Protein AF-A0A2M7T1T7-F1 (afdb_monomer_lite)

Radius of gyration: 19.12 Å; chains: 1; bounding box: 38×21×51 Å

Sequence (61 aa):
MVPNIKENARNRKKPKRGGKRLFDEEIYDERFRTIERVFAWEDKFKRLLIRFEHISLHHFG

pLDDT: mean 87.8, std 6.93, range [55.62, 96.88]

Structure (mmCIF, N/CA/C/O backbone):
data_AF-A0A2M7T1T7-F1
#
_entry.id   AF-A0A2M7T1T7-F1
#
loop_
_atom_site.group_PDB
_atom_site.id
_atom_site.type_symbol
_atom_site.label_atom_id
_atom_site.label_alt_id
_atom_site.label_comp_id
_atom_site.label_asym_id
_atom_site.label_entity_id
_atom_site.label_seq_id
_atom_site.pdbx_PDB_ins_code
_atom_site.Cartn_x
_atom_site.Cartn_y
_atom_site.Cartn_z
_atom_site.occupancy
_atom_site.B_iso_or_equiv
_atom_site.auth_seq_id
_atom_site.auth_comp_id
_atom_site.auth_asym_id
_atom_site.auth_atom_id
_atom_site.pdbx_PDB_model_num
ATOM 1 N N . MET A 1 1 ? -14.587 9.343 3.352 1.00 72.44 1 MET A N 1
ATOM 2 C CA . MET A 1 1 ? -14.490 7.866 3.340 1.00 72.44 1 MET A CA 1
ATOM 3 C C . MET A 1 1 ? -13.806 7.421 4.627 1.00 72.44 1 MET A C 1
ATOM 5 O O . MET A 1 1 ? -12.805 8.032 4.983 1.00 72.44 1 MET A O 1
ATOM 9 N N . VAL A 1 2 ? -14.350 6.436 5.350 1.00 78.88 2 VAL A N 1
ATOM 10 C CA . VAL A 1 2 ? -13.718 5.905 6.573 1.00 78.88 2 VAL A CA 1
ATOM 11 C C . VAL A 1 2 ? -12.915 4.652 6.212 1.00 78.88 2 VAL A C 1
ATOM 13 O O . VAL A 1 2 ? -13.482 3.745 5.609 1.00 78.88 2 VAL A O 1
ATOM 16 N N . PRO A 1 3 ? -11.610 4.586 6.527 1.00 80.06 3 PRO A N 1
ATOM 17 C CA . PRO A 1 3 ? -10.788 3.438 6.168 1.00 80.06 3 PRO A CA 1
ATOM 18 C C . PRO A 1 3 ? -11.020 2.251 7.115 1.00 80.06 3 PRO A C 1
ATOM 20 O O . PRO A 1 3 ? -10.884 2.395 8.330 1.00 80.06 3 PRO A O 1
ATOM 23 N N . ASN A 1 4 ? -11.281 1.070 6.547 1.00 88.12 4 ASN A N 1
ATOM 24 C CA . ASN A 1 4 ? -11.285 -0.206 7.264 1.00 88.12 4 ASN A CA 1
ATOM 25 C C . ASN A 1 4 ? -9.842 -0.729 7.386 1.00 88.12 4 ASN A C 1
ATOM 27 O O . ASN A 1 4 ? -9.365 -1.453 6.517 1.00 88.12 4 ASN A O 1
ATOM 31 N N . ILE A 1 5 ? -9.093 -0.274 8.396 1.00 86.25 5 ILE A N 1
ATOM 32 C CA . ILE A 1 5 ? -7.679 -0.645 8.584 1.00 86.25 5 ILE A CA 1
ATOM 33 C C . ILE A 1 5 ? -7.449 -1.114 10.017 1.00 86.25 5 ILE A C 1
ATOM 35 O O . ILE A 1 5 ? -7.682 -0.362 10.972 1.00 86.25 5 ILE A O 1
ATOM 39 N N . LYS A 1 6 ? -6.897 -2.327 10.147 1.00 85.88 6 LYS A N 1
ATOM 40 C CA . LYS A 1 6 ? -6.510 -2.923 11.429 1.00 85.88 6 LYS A CA 1
ATOM 41 C C . LYS A 1 6 ? -5.509 -2.043 12.179 1.00 85.88 6 LYS A C 1
ATOM 43 O O . LYS A 1 6 ? -4.610 -1.430 11.601 1.00 85.88 6 LYS A O 1
ATOM 48 N N . GLU A 1 7 ? -5.648 -1.972 13.499 1.00 85.19 7 GLU A N 1
ATOM 49 C CA . GLU A 1 7 ? -4.690 -1.250 14.331 1.00 85.19 7 GLU A CA 1
ATOM 50 C C . GLU A 1 7 ? -3.335 -1.976 14.386 1.00 85.19 7 GLU A C 1
ATOM 52 O O . GLU A 1 7 ? -3.260 -3.168 14.679 1.00 85.19 7 GLU A O 1
ATOM 57 N N . ASN A 1 8 ? -2.244 -1.241 14.151 1.00 87.12 8 ASN A N 1
ATOM 58 C CA . ASN A 1 8 ? -0.892 -1.765 14.326 1.00 87.12 8 ASN A CA 1
ATOM 59 C C . ASN A 1 8 ? -0.460 -1.692 15.804 1.00 87.12 8 ASN A C 1
ATOM 61 O O . ASN A 1 8 ? -0.194 -0.604 16.323 1.00 87.12 8 ASN A O 1
ATOM 65 N N . ALA A 1 9 ? -0.339 -2.854 16.450 1.00 86.88 9 ALA A N 1
ATOM 66 C CA . ALA A 1 9 ? 0.059 -2.988 17.853 1.00 86.88 9 ALA A CA 1
ATOM 67 C C . ALA A 1 9 ? 1.580 -3.123 18.081 1.00 86.88 9 ALA A C 1
ATOM 69 O O . ALA A 1 9 ? 2.029 -3.064 19.224 1.00 86.88 9 ALA A O 1
ATOM 70 N N . ARG A 1 10 ? 2.390 -3.283 17.021 1.00 86.50 10 ARG A N 1
ATOM 71 C CA . ARG A 1 10 ? 3.781 -3.779 17.108 1.00 86.50 10 ARG A CA 1
ATOM 72 C C . ARG A 1 10 ? 4.694 -2.981 18.053 1.00 86.50 10 ARG A C 1
ATOM 74 O O . ARG A 1 10 ? 5.565 -3.568 18.677 1.00 86.50 10 ARG A O 1
ATOM 81 N N . ASN A 1 11 ? 4.462 -1.675 18.206 1.00 88.69 11 ASN A N 1
ATOM 82 C CA . ASN A 1 11 ? 5.292 -0.785 19.031 1.00 88.69 11 ASN A 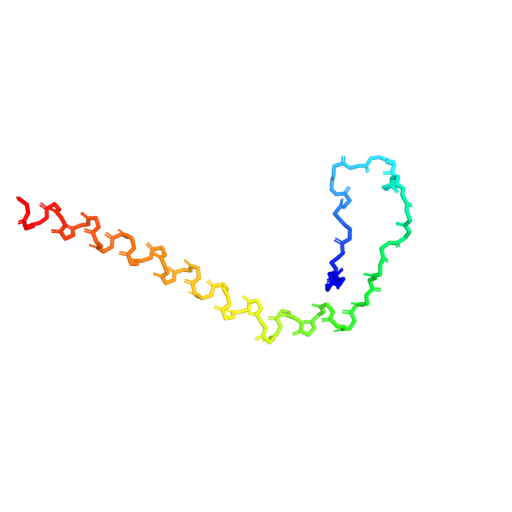CA 1
ATOM 83 C C . ASN A 1 11 ? 4.523 -0.145 20.203 1.00 88.69 11 ASN A C 1
ATOM 85 O O . ASN A 1 11 ? 4.856 0.964 20.628 1.00 88.69 11 ASN A O 1
ATOM 89 N N . ARG A 1 12 ? 3.465 -0.787 20.725 1.00 85.31 12 ARG A N 1
ATOM 90 C CA . ARG A 1 12 ? 2.633 -0.203 21.792 1.00 85.31 12 ARG A CA 1
ATOM 91 C C . ARG A 1 12 ? 2.424 -1.123 22.989 1.00 85.31 12 ARG A C 1
ATOM 93 O O . ARG A 1 12 ? 1.960 -2.242 22.852 1.00 85.31 12 ARG A O 1
ATOM 100 N N . LYS A 1 13 ? 2.681 -0.578 24.186 1.00 86.06 13 LYS A N 1
ATOM 101 C CA . LYS A 1 13 ? 2.361 -1.209 25.484 1.00 86.06 13 LYS A CA 1
ATOM 102 C C . LYS A 1 13 ? 0.946 -0.889 25.988 1.00 86.06 13 LYS A C 1
ATOM 104 O O . LYS A 1 13 ? 0.483 -1.496 26.943 1.00 86.06 13 LYS A O 1
ATOM 109 N N . LYS A 1 14 ? 0.290 0.118 25.405 1.00 88.31 14 LYS A N 1
ATOM 110 C CA . LYS A 1 14 ? -1.038 0.611 25.802 1.00 88.31 14 LYS A CA 1
ATOM 111 C C . LYS A 1 14 ? -1.927 0.734 24.562 1.00 88.31 14 LYS A C 1
ATOM 113 O O . LYS A 1 14 ? -1.383 1.034 23.493 1.00 88.31 14 LYS A O 1
ATOM 118 N N . PRO A 1 15 ? -3.255 0.552 24.692 1.00 85.19 15 PRO A N 1
ATOM 119 C CA . PRO A 1 15 ? -4.181 0.724 23.575 1.00 85.19 15 PRO A CA 1
ATOM 120 C C . PRO A 1 15 ? -4.097 2.140 22.993 1.00 85.19 15 PRO A C 1
ATOM 122 O O . PRO A 1 15 ? -3.727 3.098 23.689 1.00 85.19 15 PRO A O 1
ATOM 125 N N . LYS A 1 16 ? -4.431 2.295 21.704 1.00 84.69 16 LYS A N 1
ATOM 126 C CA . LYS A 1 16 ? -4.516 3.620 21.082 1.00 84.69 16 LYS A CA 1
ATOM 127 C C . LYS A 1 16 ? -5.520 4.487 21.817 1.00 84.69 16 LYS A C 1
ATOM 129 O O . LYS A 1 16 ? -6.680 4.130 21.957 1.00 84.69 16 LYS A O 1
ATOM 134 N N . ARG A 1 17 ? -5.065 5.666 22.241 1.00 84.88 17 ARG A N 1
ATOM 135 C CA . ARG A 1 17 ? -5.959 6.722 22.714 1.00 84.88 17 ARG A CA 1
ATOM 136 C C . ARG A 1 17 ? -6.882 7.151 21.569 1.00 84.88 17 ARG A C 1
ATOM 138 O O . ARG A 1 17 ? -6.399 7.350 20.451 1.00 84.88 17 ARG A O 1
ATOM 145 N N . GLY A 1 18 ? -8.166 7.317 21.870 1.00 85.38 18 GLY A N 1
ATOM 146 C CA . GLY A 1 18 ? -9.202 7.739 20.927 1.00 85.38 18 GLY A CA 1
ATOM 147 C C . GLY A 1 18 ? -10.378 6.764 20.863 1.00 85.38 18 GLY A C 1
ATOM 148 O O . GLY A 1 18 ? -10.417 5.772 21.590 1.00 85.38 18 GLY A O 1
ATOM 149 N N . GLY A 1 19 ? -11.341 7.067 19.992 1.00 82.94 19 GLY A N 1
ATOM 150 C CA . GLY A 1 19 ? -12.475 6.185 19.725 1.00 82.94 19 GLY A CA 1
ATOM 151 C C . GLY A 1 19 ? -12.046 4.873 19.064 1.00 82.94 19 GLY A C 1
ATOM 152 O O . GLY A 1 19 ? -11.026 4.817 18.367 1.00 82.94 19 GLY A O 1
ATOM 153 N N . LYS A 1 20 ? -12.844 3.817 19.274 1.00 80.12 20 LYS A N 1
ATOM 154 C CA . LYS A 1 20 ? -12.665 2.541 18.570 1.00 80.12 20 LYS A CA 1
ATOM 155 C C . LYS A 1 20 ? -12.702 2.792 17.063 1.00 80.12 20 LYS A C 1
ATOM 157 O O . LYS A 1 20 ? -13.583 3.490 16.565 1.00 80.12 20 LYS A O 1
ATOM 162 N N .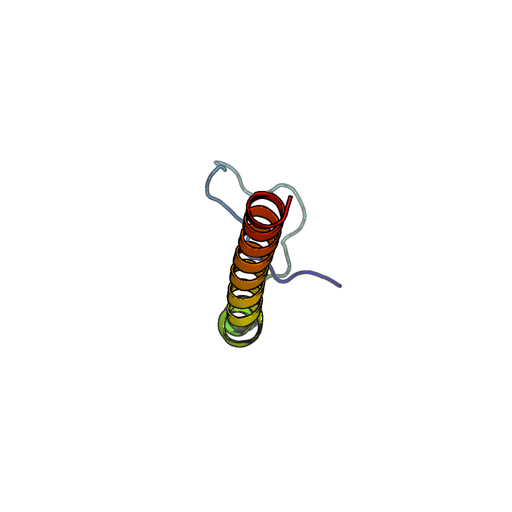 ARG A 1 21 ? -11.729 2.237 16.341 1.00 82.25 21 ARG A N 1
ATOM 163 C CA . ARG A 1 21 ? -11.732 2.269 14.876 1.00 82.25 21 ARG A CA 1
ATOM 164 C C . ARG A 1 21 ? -12.818 1.334 14.358 1.00 82.25 21 ARG A C 1
ATOM 166 O O . ARG A 1 21 ? -13.006 0.260 14.921 1.00 82.25 21 ARG A O 1
ATOM 173 N N . LEU A 1 22 ? -13.493 1.746 13.288 1.00 83.69 22 LEU A N 1
ATOM 174 C CA . LEU A 1 22 ? -14.346 0.852 12.514 1.00 83.69 22 LEU A CA 1
ATOM 175 C C . LEU A 1 22 ? -13.424 -0.146 11.810 1.00 83.69 22 LEU A C 1
ATOM 177 O O . LEU A 1 22 ? -12.620 0.248 10.963 1.00 83.69 22 LEU A O 1
ATOM 181 N N . PHE A 1 23 ? -13.478 -1.398 12.254 1.00 88.12 23 PHE A N 1
ATOM 182 C CA . PHE A 1 23 ? -12.731 -2.499 11.672 1.00 88.12 23 PHE A CA 1
ATOM 183 C C . PHE A 1 23 ? -13.676 -3.674 11.451 1.00 88.12 23 PHE A C 1
ATOM 185 O O . PHE A 1 23 ? -14.325 -4.121 12.395 1.00 88.12 23 PHE A O 1
ATOM 192 N N . ASP A 1 24 ? -13.722 -4.136 10.212 1.00 90.69 24 ASP A N 1
ATOM 193 C CA . ASP A 1 24 ? -14.444 -5.319 9.773 1.00 90.69 24 ASP A CA 1
ATOM 194 C C . ASP A 1 24 ? -13.427 -6.283 9.154 1.00 90.69 24 ASP A C 1
ATOM 196 O O . ASP A 1 24 ? -12.705 -5.915 8.220 1.00 90.69 24 ASP A O 1
ATOM 200 N N . GLU A 1 25 ? -13.311 -7.477 9.729 1.00 89.94 25 GLU A N 1
ATOM 201 C CA . GLU A 1 25 ? -12.292 -8.453 9.341 1.00 89.94 25 GLU A CA 1
ATOM 202 C C . GLU A 1 25 ? -12.572 -9.053 7.958 1.00 89.94 25 GLU A C 1
ATOM 204 O O . GLU A 1 25 ? -11.654 -9.138 7.145 1.00 89.94 25 GLU A O 1
ATOM 209 N N . GLU A 1 26 ? -13.834 -9.352 7.639 1.00 90.44 26 GLU A N 1
ATOM 210 C CA . GLU A 1 26 ? -14.220 -9.942 6.353 1.00 90.44 26 GLU A CA 1
ATOM 211 C C . GLU A 1 26 ? -13.944 -8.976 5.195 1.00 90.44 26 GLU A C 1
ATOM 213 O O . GLU A 1 26 ? -13.331 -9.341 4.189 1.00 90.44 26 GLU A O 1
ATOM 218 N N . ILE A 1 27 ? -14.314 -7.702 5.360 1.00 88.00 27 ILE A N 1
ATOM 219 C CA . ILE A 1 27 ? -14.048 -6.667 4.352 1.00 88.00 27 ILE A CA 1
ATOM 220 C C . ILE A 1 27 ? -12.537 -6.413 4.215 1.00 88.00 27 ILE A C 1
ATOM 222 O O . ILE A 1 27 ? -12.045 -6.112 3.122 1.00 88.00 27 ILE A O 1
ATOM 226 N N . TYR A 1 28 ? -11.782 -6.494 5.315 1.00 88.19 28 TYR A N 1
ATOM 227 C CA . TYR A 1 28 ? -10.334 -6.284 5.291 1.00 88.19 28 TYR A CA 1
ATOM 228 C C . TYR A 1 28 ? -9.610 -7.412 4.547 1.00 88.19 28 TYR A C 1
ATOM 230 O O . TYR A 1 28 ? -8.697 -7.133 3.767 1.00 88.19 28 TYR A O 1
ATOM 238 N N . ASP A 1 29 ? -10.040 -8.658 4.728 1.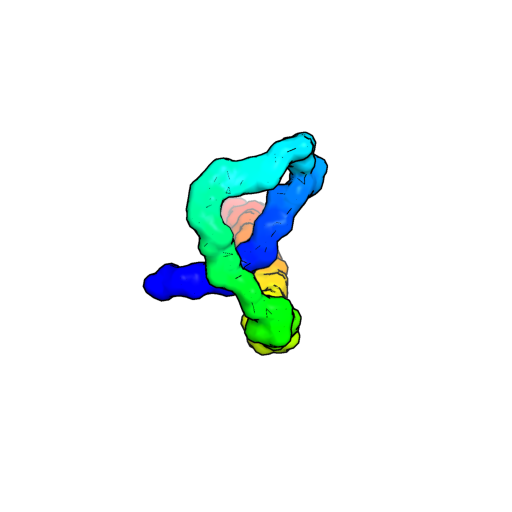00 87.88 29 ASP A N 1
ATOM 239 C CA . ASP A 1 29 ? -9.471 -9.810 4.030 1.00 87.88 29 ASP A CA 1
ATOM 240 C C . ASP A 1 29 ? -9.790 -9.787 2.527 1.00 87.88 29 ASP A C 1
ATOM 242 O O . ASP A 1 29 ? -8.916 -10.050 1.692 1.00 87.88 29 ASP A O 1
ATOM 246 N N . GLU A 1 30 ? -11.001 -9.373 2.146 1.00 88.94 30 GLU A N 1
ATOM 247 C CA . GLU A 1 30 ? -11.383 -9.261 0.734 1.00 88.94 30 GLU A CA 1
ATOM 248 C C . GLU A 1 30 ? -10.571 -8.181 -0.008 1.00 88.94 30 GLU A C 1
ATOM 250 O O . GLU A 1 30 ? -10.260 -8.317 -1.198 1.00 88.94 30 GLU A O 1
ATOM 255 N N . ARG A 1 31 ? -10.124 -7.133 0.699 1.00 87.06 31 ARG A N 1
ATOM 256 C CA . ARG A 1 31 ? -9.253 -6.079 0.147 1.00 87.06 31 ARG A CA 1
ATOM 257 C C . ARG A 1 31 ? -7.918 -6.634 -0.358 1.00 87.06 31 ARG A C 1
ATOM 259 O O . ARG A 1 31 ? -7.419 -6.158 -1.381 1.00 87.06 31 ARG A O 1
ATOM 266 N N . PHE A 1 32 ? -7.349 -7.645 0.303 1.00 83.00 32 PHE A N 1
ATOM 267 C CA . PHE A 1 32 ? -6.111 -8.286 -0.160 1.00 83.00 32 PHE A CA 1
ATOM 268 C C . PHE A 1 32 ? -6.310 -9.052 -1.469 1.00 83.00 32 PHE A C 1
ATOM 270 O O . PHE A 1 32 ? -5.440 -9.021 -2.345 1.00 83.00 32 PHE A O 1
ATOM 277 N N . ARG A 1 33 ? -7.462 -9.716 -1.618 1.00 82.94 33 ARG A N 1
ATOM 278 C CA . ARG A 1 33 ? -7.798 -10.506 -2.810 1.00 82.94 33 ARG A CA 1
ATOM 279 C C . ARG A 1 33 ? -8.073 -9.629 -4.024 1.00 82.94 33 ARG A C 1
ATOM 281 O O . ARG A 1 33 ? -7.595 -9.932 -5.117 1.00 82.94 33 ARG A O 1
ATOM 288 N N . THR A 1 34 ? -8.821 -8.551 -3.823 1.00 83.62 34 THR A N 1
ATOM 289 C CA . THR A 1 34 ? -9.338 -7.712 -4.910 1.00 83.62 34 THR A CA 1
ATOM 290 C C . THR A 1 34 ? -8.400 -6.572 -5.287 1.00 83.62 34 THR A C 1
ATOM 292 O O . THR A 1 34 ? -8.167 -6.334 -6.470 1.00 83.62 34 THR A O 1
ATOM 295 N N . ILE A 1 35 ? -7.841 -5.877 -4.296 1.00 87.38 35 ILE A N 1
ATOM 296 C CA . ILE A 1 35 ? -7.180 -4.584 -4.495 1.00 87.38 35 ILE A CA 1
ATOM 297 C C . ILE A 1 35 ? -5.673 -4.713 -4.277 1.00 87.38 35 ILE A C 1
ATOM 299 O O . ILE A 1 35 ? -4.895 -4.417 -5.183 1.00 87.38 35 ILE A O 1
ATOM 303 N N . GLU A 1 36 ? -5.226 -5.174 -3.106 1.00 87.94 36 GLU A N 1
ATOM 304 C CA . GLU A 1 36 ? -3.805 -5.051 -2.745 1.00 87.94 36 GLU A CA 1
ATOM 305 C C . GLU A 1 36 ? -2.871 -5.832 -3.673 1.00 87.94 36 GLU A C 1
ATOM 307 O O . GLU A 1 36 ? -1.763 -5.375 -3.941 1.00 87.94 36 GLU A O 1
ATOM 312 N N . ARG A 1 37 ? -3.319 -6.962 -4.233 1.00 89.00 37 ARG A N 1
ATOM 313 C CA . ARG A 1 37 ? -2.532 -7.723 -5.213 1.00 89.00 37 ARG A CA 1
ATOM 314 C C . ARG A 1 37 ? -2.218 -6.912 -6.474 1.00 89.00 37 ARG A C 1
ATOM 316 O O . ARG A 1 37 ? -1.091 -6.958 -6.962 1.00 89.00 37 ARG A O 1
ATOM 323 N N . VA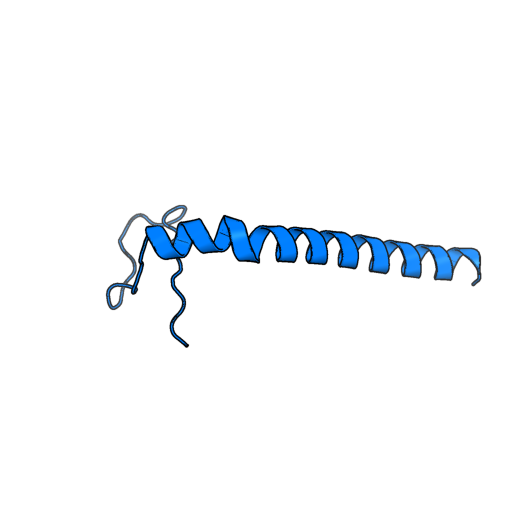L A 1 38 ? -3.199 -6.173 -6.991 1.00 90.44 38 VAL A N 1
ATOM 324 C CA . VAL A 1 38 ? -3.031 -5.335 -8.190 1.00 90.44 38 VAL A CA 1
ATOM 325 C C . VAL A 1 38 ? -2.152 -4.132 -7.869 1.00 90.44 38 VAL A C 1
ATOM 327 O O . VAL A 1 38 ? -1.207 -3.860 -8.601 1.00 90.44 38 VAL A O 1
ATOM 330 N N . PHE A 1 39 ? -2.393 -3.473 -6.734 1.00 91.75 39 PHE A N 1
ATOM 331 C CA . PHE A 1 39 ? -1.577 -2.341 -6.286 1.00 91.75 39 PHE A CA 1
ATOM 332 C C . PHE A 1 39 ? -0.117 -2.745 -6.041 1.00 91.75 39 PHE A C 1
ATOM 334 O O . PHE A 1 39 ? 0.798 -2.011 -6.404 1.00 91.75 39 PHE A O 1
ATOM 341 N N . ALA A 1 40 ? 0.122 -3.933 -5.477 1.00 91.69 40 ALA A N 1
ATOM 342 C CA . ALA A 1 40 ? 1.469 -4.468 -5.307 1.00 91.69 40 ALA A CA 1
ATOM 343 C C . ALA A 1 40 ? 2.157 -4.714 -6.657 1.00 91.69 40 ALA A C 1
ATOM 345 O O . ALA A 1 40 ? 3.350 -4.441 -6.800 1.00 91.69 40 ALA A O 1
ATOM 346 N N . TRP A 1 41 ? 1.420 -5.210 -7.654 1.00 94.31 41 TRP A N 1
ATOM 347 C CA . TRP A 1 41 ? 1.945 -5.368 -9.008 1.00 94.31 41 TRP A CA 1
ATOM 348 C C . TRP A 1 41 ? 2.257 -4.014 -9.660 1.00 94.31 41 TRP A C 1
ATOM 350 O O . TRP A 1 41 ? 3.344 -3.837 -10.209 1.00 94.31 41 TRP A O 1
ATOM 360 N N . GLU A 1 42 ? 1.359 -3.038 -9.531 1.00 96.25 42 GLU A N 1
ATOM 361 C CA . GLU A 1 42 ? 1.540 -1.680 -10.049 1.00 96.25 42 GLU A CA 1
ATOM 362 C C . GLU A 1 42 ? 2.777 -0.997 -9.443 1.00 96.25 42 GLU A C 1
ATOM 364 O O . GLU A 1 42 ? 3.576 -0.402 -10.166 1.00 96.25 42 GLU A O 1
ATOM 369 N N . ASP A 1 43 ? 2.988 -1.133 -8.131 1.00 96.00 43 ASP A N 1
ATOM 370 C CA . ASP A 1 43 ? 4.158 -0.581 -7.439 1.00 96.00 43 ASP A CA 1
ATOM 371 C C . ASP A 1 43 ? 5.471 -1.202 -7.950 1.00 96.00 43 ASP A C 1
ATOM 373 O O . ASP A 1 43 ? 6.458 -0.505 -8.214 1.00 96.00 43 ASP A O 1
ATOM 377 N N . LYS A 1 44 ? 5.478 -2.521 -8.194 1.00 95.06 44 LYS A N 1
ATOM 378 C CA . LYS A 1 44 ? 6.628 -3.196 -8.817 1.00 95.06 44 LYS A CA 1
ATOM 379 C C . LYS A 1 44 ? 6.863 -2.738 -10.249 1.00 95.06 44 LYS A C 1
ATOM 381 O O . LYS A 1 44 ? 8.020 -2.532 -10.619 1.00 95.06 44 LYS A O 1
ATOM 386 N N . PHE A 1 45 ? 5.803 -2.558 -11.030 1.00 96.81 45 PHE A N 1
ATOM 387 C CA . PHE A 1 45 ? 5.908 -2.073 -12.400 1.00 96.81 45 PHE A CA 1
ATOM 388 C C . PHE A 1 45 ? 6.476 -0.650 -12.450 1.00 96.81 45 PHE A C 1
ATOM 390 O O . PHE A 1 45 ? 7.446 -0.407 -13.164 1.00 96.81 45 PHE A O 1
ATO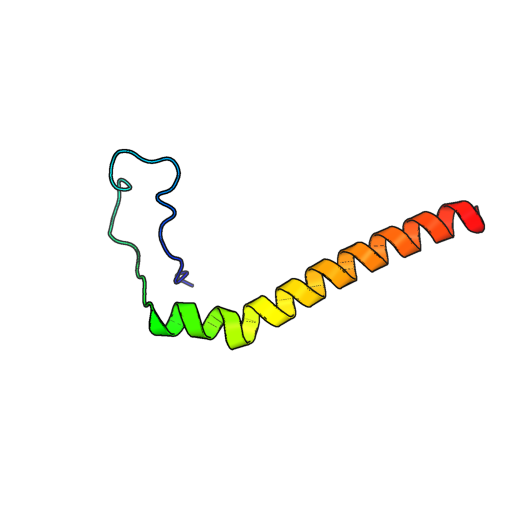M 397 N N . LYS A 1 46 ? 5.967 0.265 -11.615 1.00 96.88 46 LYS A N 1
ATOM 398 C CA . LYS A 1 46 ? 6.496 1.633 -11.480 1.00 96.88 46 LYS A CA 1
ATOM 399 C C . LYS A 1 46 ? 7.984 1.639 -11.138 1.00 96.88 46 LYS A C 1
ATOM 401 O O . LYS A 1 46 ? 8.754 2.399 -11.719 1.00 96.88 46 LYS A O 1
ATOM 406 N N . ARG A 1 47 ? 8.421 0.741 -10.251 1.00 96.19 47 ARG A N 1
ATOM 407 C CA . ARG A 1 47 ? 9.844 0.595 -9.917 1.00 96.19 47 ARG A CA 1
ATOM 408 C C . ARG A 1 47 ? 10.692 0.147 -11.110 1.00 96.19 47 ARG A C 1
ATOM 410 O O . ARG A 1 47 ? 11.828 0.597 -11.250 1.00 96.19 47 ARG A O 1
ATOM 417 N N . LEU A 1 48 ? 10.162 -0.746 -11.946 1.00 96.44 48 LEU A N 1
ATOM 418 C CA . LEU A 1 48 ? 10.832 -1.190 -13.167 1.00 96.44 48 LEU A CA 1
ATOM 419 C C . LEU A 1 48 ? 10.909 -0.063 -14.200 1.00 96.44 48 LEU A C 1
ATOM 421 O O . LEU A 1 48 ? 11.970 0.124 -14.789 1.00 96.44 48 LEU A O 1
ATOM 425 N N . LEU A 1 49 ? 9.835 0.714 -14.353 1.00 96.81 49 LEU A N 1
ATOM 426 C CA . LEU A 1 49 ? 9.782 1.866 -15.251 1.00 96.81 49 LEU A CA 1
ATOM 427 C C . LEU A 1 49 ? 10.861 2.901 -14.901 1.00 96.81 49 LEU A C 1
ATOM 429 O O . LEU A 1 49 ? 11.676 3.240 -15.750 1.00 96.81 49 LEU A O 1
ATOM 433 N N . ILE A 1 50 ? 10.951 3.297 -13.626 1.00 96.31 50 ILE A N 1
ATOM 434 C CA . ILE A 1 50 ? 11.975 4.244 -13.148 1.00 96.31 50 ILE A CA 1
ATOM 435 C C . ILE A 1 50 ? 13.387 3.728 -13.458 1.00 96.31 50 ILE A C 1
ATOM 437 O O . ILE A 1 50 ? 14.265 4.479 -13.881 1.00 96.31 50 ILE A O 1
ATOM 441 N N . ARG A 1 51 ? 13.632 2.427 -13.254 1.00 94.81 51 ARG A N 1
ATOM 442 C CA . ARG A 1 51 ? 14.938 1.826 -13.552 1.00 94.81 51 ARG A CA 1
ATOM 443 C C . ARG A 1 51 ? 15.236 1.834 -15.050 1.00 94.81 51 ARG A C 1
ATOM 445 O O . ARG A 1 51 ? 16.379 2.081 -15.426 1.00 94.81 51 ARG A O 1
ATOM 452 N N . PHE A 1 52 ? 14.241 1.534 -15.876 1.00 95.19 52 PHE A N 1
ATOM 453 C CA . PHE A 1 52 ? 14.365 1.558 -17.328 1.00 95.19 52 PHE A CA 1
ATOM 454 C C . PHE A 1 52 ? 14.712 2.964 -17.830 1.00 95.19 52 PHE A C 1
ATOM 456 O O . PHE A 1 52 ? 15.705 3.118 -18.536 1.00 95.19 52 PHE A O 1
ATOM 463 N N . GLU A 1 53 ? 13.967 3.983 -17.398 1.00 95.25 53 GLU A N 1
ATOM 464 C CA . GLU A 1 53 ? 14.208 5.386 -17.760 1.00 95.25 53 GLU A CA 1
ATOM 465 C C . GLU A 1 53 ? 15.615 5.836 -17.355 1.00 95.25 53 GLU A C 1
ATOM 467 O O . GLU A 1 53 ? 16.339 6.425 -18.157 1.00 95.25 53 GLU A O 1
ATOM 472 N N . HIS A 1 54 ? 16.044 5.483 -16.139 1.00 94.00 54 HIS A N 1
ATOM 473 C CA . HIS A 1 54 ? 17.383 5.802 -15.656 1.00 94.00 54 HIS A CA 1
ATOM 474 C C . HIS A 1 54 ? 18.482 5.160 -16.516 1.00 94.00 54 HIS A C 1
ATOM 476 O O . HIS A 1 54 ? 19.431 5.838 -16.894 1.00 94.00 54 HIS A O 1
ATOM 482 N N . ILE A 1 55 ? 18.363 3.872 -16.858 1.00 93.88 55 ILE A N 1
ATOM 483 C CA . ILE A 1 55 ? 19.349 3.187 -17.714 1.00 93.88 55 ILE A CA 1
ATOM 484 C C . ILE A 1 55 ? 19.346 3.773 -19.129 1.00 93.88 55 ILE A C 1
ATOM 486 O O . ILE A 1 55 ? 20.414 3.975 -19.699 1.00 93.88 55 ILE A O 1
ATOM 490 N N . SER A 1 56 ? 18.168 4.068 -19.681 1.00 92.25 56 SER A N 1
ATOM 491 C CA . SER A 1 56 ? 18.031 4.677 -21.006 1.00 92.25 56 SER A CA 1
ATOM 492 C C . SER A 1 56 ? 18.754 6.021 -21.081 1.00 92.25 56 SER A C 1
ATOM 494 O O . SER A 1 56 ? 19.450 6.277 -22.059 1.00 92.25 56 SER A O 1
ATOM 496 N N . LEU A 1 57 ? 18.643 6.853 -20.040 1.00 92.25 57 LEU A N 1
ATOM 497 C CA . LEU A 1 57 ? 19.354 8.129 -19.962 1.00 92.25 57 LEU A CA 1
ATOM 498 C C . LEU A 1 57 ? 20.879 7.951 -19.995 1.00 92.25 57 LEU A C 1
ATOM 500 O O . LEU A 1 57 ? 21.558 8.721 -20.655 1.00 92.25 57 LEU A O 1
ATOM 504 N N . HIS A 1 58 ? 21.420 6.934 -19.317 1.00 85.19 58 HIS A N 1
ATOM 505 C CA . HIS A 1 58 ? 22.866 6.653 -19.327 1.00 85.19 58 HIS A CA 1
ATOM 506 C C . HIS A 1 58 ? 23.358 6.004 -20.623 1.00 85.19 58 HIS A C 1
ATOM 508 O O . HIS A 1 58 ? 24.536 6.103 -20.939 1.00 85.19 58 HIS A O 1
ATOM 514 N N . HIS A 1 59 ? 22.493 5.281 -21.337 1.00 79.69 59 HIS A N 1
ATOM 515 C CA . HIS A 1 59 ? 22.875 4.574 -22.561 1.00 79.69 59 HIS A CA 1
ATOM 516 C C . HIS A 1 59 ? 22.817 5.462 -23.809 1.00 79.69 59 HIS A C 1
ATOM 518 O O . HIS A 1 59 ? 23.605 5.267 -24.730 1.00 79.69 59 HIS A O 1
ATOM 524 N N . PHE A 1 60 ? 21.883 6.415 -23.843 1.00 74.88 60 PHE A N 1
ATOM 525 C CA . PHE A 1 60 ? 21.666 7.325 -24.974 1.00 74.88 60 PHE A CA 1
ATOM 526 C C . PHE A 1 60 ? 22.033 8.789 -24.666 1.00 74.88 60 PHE A C 1
ATOM 528 O O . PHE A 1 60 ? 21.749 9.659 -25.490 1.00 74.88 60 PHE A O 1
ATOM 535 N N . GLY A 1 61 ? 22.603 9.056 -23.486 1.00 55.62 61 GLY A N 1
ATOM 536 C CA . GLY A 1 61 ? 23.096 10.366 -23.047 1.00 55.62 61 GLY A CA 1
ATOM 537 C C . GLY A 1 61 ? 24.535 10.636 -23.455 1.00 55.62 61 GLY A C 1
ATOM 538 O O . GLY A 1 61 ? 25.345 9.683 -23.426 1.00 55.62 61 GLY A O 1
#

Foldseek 3Di:
DADQDDDDCPPDPDDDP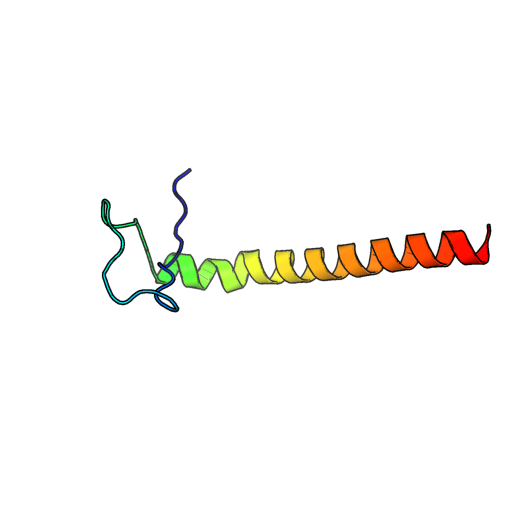DDDGDHDPVVVVVCVVPPVVVVVVVVVVVVVVVVVVVVCVVVVD

Secondary structure (DSSP, 8-state):
---------TT-SSPPSSSPP---HHHHHHHIIIIIHHHHHHHHHHHHHHHHHHHHHHHH-